Protein AF-A0A0Q6BNC5-F1 (afdb_monomer_lite)

Secondary structure (DSSP, 8-state):
--HHHHHHHHHHHHHHHHHHHHHHHHHHHT----HHHHHHHHHHHHHHHHHHHHHHHHHHHHTT----SHHHHHHHHHHHHHHHHHHHHHHHHHHSTTSS-HHHHHHHHHHHHHHHHHHHHHHHHHHHHHS-GGG-

Radius of gyration: 16.28 Å; chains: 1; bounding box: 39×22×45 Å

pLDDT: mean 82.63, std 14.56, range [34.12, 96.62]

Sequence (136 aa):
MDITYSVLVFTFIKLVGYVIAASFINKRLNSSQSVIKVGFAKLLLGFIFGLFFSLVVMGLEFLNVSLKDEYFVFSYFLILLPIRAVEWSMLFHIFYSGQLDTSQKFKWILAGVLWSSVLDLPAGMGLIYSGDFIKC

Structure (mmCIF, N/CA/C/O backbone):
data_AF-A0A0Q6BNC5-F1
#
_entry.id   AF-A0A0Q6BNC5-F1
#
loop_
_atom_site.group_PDB
_atom_site.id
_atom_site.type_symbol
_atom_site.label_atom_id
_atom_site.label_alt_id
_atom_site.label_comp_id
_atom_site.label_asym_id
_atom_site.label_entity_id
_atom_site.label_seq_id
_atom_site.pdbx_PDB_ins_code
_atom_site.Cartn_x
_atom_site.Cartn_y
_atom_site.Cartn_z
_atom_site.occupancy
_atom_site.B_iso_or_equiv
_atom_site.auth_seq_id
_atom_site.auth_comp_id
_atom_site.auth_asym_id
_atom_site.auth_atom_id
_atom_site.pdbx_PDB_model_num
ATOM 1 N N . MET A 1 1 ? -6.831 -1.077 -27.228 1.00 52.59 1 MET A N 1
ATOM 2 C CA . MET A 1 1 ? -7.416 -0.502 -26.001 1.00 52.59 1 MET A CA 1
ATOM 3 C C . MET A 1 1 ? -6.694 0.795 -25.737 1.00 52.59 1 MET A C 1
ATOM 5 O O . MET A 1 1 ? -5.468 0.783 -25.753 1.00 52.59 1 MET A O 1
ATOM 9 N N . ASP A 1 2 ? -7.434 1.888 -25.581 1.00 67.81 2 ASP A N 1
ATOM 10 C CA . ASP A 1 2 ? -6.853 3.174 -25.204 1.00 67.81 2 ASP A CA 1
ATOM 11 C C . ASP A 1 2 ? -6.249 3.079 -23.803 1.00 67.81 2 ASP A C 1
ATOM 13 O O . ASP A 1 2 ? -6.871 2.538 -22.890 1.00 67.81 2 ASP A O 1
ATOM 17 N N . ILE A 1 3 ? -5.049 3.634 -23.643 1.00 66.25 3 ILE A N 1
ATOM 18 C CA . ILE A 1 3 ? -4.270 3.677 -22.394 1.00 66.25 3 ILE A CA 1
ATOM 19 C C . ILE A 1 3 ? -5.132 4.156 -21.216 1.00 66.25 3 ILE A C 1
ATOM 21 O O . ILE A 1 3 ? -5.089 3.605 -20.121 1.00 66.25 3 ILE A O 1
ATOM 25 N N . THR A 1 4 ? -5.994 5.144 -21.460 1.00 71.88 4 THR A N 1
ATOM 26 C CA . THR A 1 4 ? -6.910 5.695 -20.459 1.00 71.88 4 THR A CA 1
ATOM 27 C C . THR A 1 4 ? -7.889 4.658 -19.913 1.00 71.88 4 THR A C 1
ATOM 29 O O . THR A 1 4 ? -8.180 4.665 -18.720 1.00 71.88 4 THR A O 1
ATOM 32 N N . TYR A 1 5 ? -8.399 3.759 -20.757 1.00 76.19 5 TYR A N 1
ATOM 33 C CA . TYR A 1 5 ? -9.367 2.751 -20.331 1.00 76.19 5 TYR A CA 1
ATOM 34 C C . TYR A 1 5 ? -8.722 1.738 -19.386 1.00 76.19 5 TYR A C 1
ATOM 36 O O . TYR A 1 5 ? -9.287 1.425 -18.339 1.00 76.19 5 TYR A O 1
ATOM 44 N N . SER A 1 6 ? -7.523 1.271 -19.724 1.00 72.75 6 SER A N 1
ATOM 45 C CA . SER A 1 6 ? -6.807 0.301 -18.907 1.00 72.75 6 SER A CA 1
ATOM 46 C C . SER A 1 6 ? -6.461 0.886 -17.529 1.00 72.75 6 SER A C 1
ATOM 48 O O . SER A 1 6 ? -6.862 0.313 -16.512 1.00 72.75 6 SER A O 1
ATOM 50 N N . VAL A 1 7 ? -5.895 2.103 -17.482 1.00 77.31 7 VAL A N 1
ATOM 51 C CA . VAL A 1 7 ? -5.561 2.793 -16.221 1.00 77.31 7 VAL A CA 1
ATOM 52 C C . VAL A 1 7 ? -6.792 2.954 -15.325 1.00 77.31 7 VAL A C 1
ATOM 54 O O . VAL A 1 7 ? -6.714 2.760 -14.107 1.00 77.31 7 VAL A O 1
ATOM 57 N N . LEU A 1 8 ? -7.947 3.294 -15.905 1.00 83.00 8 LEU A N 1
ATOM 58 C CA . LEU A 1 8 ? -9.202 3.429 -15.163 1.00 83.00 8 LEU A CA 1
ATOM 59 C C . LEU A 1 8 ? -9.676 2.089 -14.595 1.00 83.00 8 LEU A C 1
ATOM 61 O O . LEU A 1 8 ? -10.044 2.022 -13.421 1.00 83.00 8 LEU A O 1
ATOM 65 N N . VAL A 1 9 ? -9.629 1.020 -15.393 1.00 85.50 9 VAL A N 1
ATOM 66 C CA . VAL A 1 9 ? -9.988 -0.334 -14.949 1.00 85.50 9 VAL A CA 1
ATOM 67 C C . VAL A 1 9 ? -9.056 -0.798 -13.831 1.00 85.50 9 VAL A C 1
ATOM 69 O O . VAL A 1 9 ? -9.529 -1.269 -12.797 1.00 85.50 9 VAL A O 1
ATOM 72 N N . PHE A 1 10 ? -7.746 -0.606 -13.976 1.00 83.88 10 PHE A N 1
ATOM 73 C CA . PHE A 1 10 ? -6.769 -0.973 -12.954 1.00 83.88 10 PHE A CA 1
ATOM 74 C C . PHE A 1 10 ? -6.967 -0.188 -11.653 1.00 83.88 10 PHE A C 1
ATOM 76 O O . PHE A 1 10 ? -6.969 -0.760 -10.558 1.00 83.88 10 PHE A O 1
ATOM 83 N N . THR A 1 11 ? -7.205 1.119 -11.763 1.00 87.69 11 THR A N 1
ATOM 84 C CA . THR A 1 11 ? -7.498 1.986 -10.615 1.00 87.69 11 THR A CA 1
ATOM 85 C C . THR A 1 11 ? -8.766 1.536 -9.897 1.00 87.69 11 THR A C 1
ATOM 87 O O . THR A 1 11 ? -8.790 1.463 -8.666 1.00 87.69 11 THR A O 1
ATOM 90 N N . PHE A 1 12 ? -9.804 1.176 -10.653 1.00 89.69 12 PHE A N 1
ATOM 91 C CA . PHE A 1 12 ? -11.055 0.677 -10.100 1.00 89.69 12 PHE A CA 1
ATOM 92 C C . PHE A 1 12 ? -10.875 -0.667 -9.381 1.00 89.69 12 PHE A C 1
ATOM 94 O O . PHE A 1 12 ? -11.315 -0.808 -8.239 1.00 89.69 12 PHE A O 1
ATOM 101 N N . ILE A 1 13 ? -10.162 -1.624 -9.990 1.00 90.19 13 ILE A N 1
ATOM 102 C CA . ILE A 1 13 ? -9.829 -2.919 -9.371 1.00 90.19 13 ILE A CA 1
ATOM 103 C C . ILE A 1 13 ? -9.094 -2.705 -8.045 1.00 90.19 13 ILE A C 1
ATOM 105 O O . ILE A 1 13 ? -9.463 -3.298 -7.028 1.00 90.19 13 ILE A O 1
ATOM 109 N N . LYS A 1 14 ? -8.090 -1.819 -8.025 1.00 91.88 14 LYS A N 1
ATOM 110 C CA . LYS A 1 14 ? -7.352 -1.483 -6.802 1.00 91.88 14 LYS A CA 1
ATOM 111 C C . LYS A 1 14 ? -8.246 -0.878 -5.736 1.00 91.88 14 LYS A C 1
ATOM 113 O O . LYS A 1 14 ? -8.179 -1.299 -4.584 1.00 91.88 14 LYS A O 1
ATOM 118 N N . LEU A 1 15 ? -9.086 0.086 -6.105 1.00 93.31 15 LEU A N 1
ATOM 119 C CA . LEU A 1 15 ? -9.987 0.735 -5.162 1.00 93.31 15 LEU A CA 1
ATOM 120 C C . LEU A 1 15 ? -10.934 -0.283 -4.517 1.00 93.31 15 LEU A C 1
ATOM 122 O O . LEU A 1 15 ? -11.014 -0.345 -3.291 1.00 93.31 15 LEU A O 1
ATOM 126 N N . VAL A 1 16 ? -11.591 -1.120 -5.323 1.00 95.06 16 VAL A N 1
ATOM 127 C CA . VAL A 1 16 ? -12.480 -2.181 -4.828 1.00 95.06 16 VAL A CA 1
ATOM 128 C C . VAL A 1 16 ? -11.711 -3.152 -3.930 1.00 95.06 16 VAL A C 1
ATOM 130 O O . VAL A 1 16 ? -12.152 -3.444 -2.818 1.00 95.06 16 VAL A O 1
ATOM 133 N N . GLY A 1 17 ? -10.524 -3.591 -4.354 1.00 94.44 17 GLY A N 1
ATOM 134 C CA . GLY A 1 17 ? -9.664 -4.473 -3.569 1.00 94.44 17 GLY A CA 1
ATOM 135 C C . GLY A 1 17 ? -9.261 -3.880 -2.214 1.00 94.44 17 GLY A C 1
ATOM 136 O O . GLY A 1 17 ? -9.254 -4.590 -1.206 1.00 94.44 17 GLY A O 1
ATOM 137 N N . TYR A 1 18 ? -8.966 -2.581 -2.147 1.00 95.62 18 TYR A N 1
ATOM 138 C CA . TYR A 1 18 ? -8.635 -1.907 -0.889 1.00 95.62 18 TYR A CA 1
ATOM 139 C C . TYR A 1 18 ? -9.856 -1.684 0.006 1.00 95.62 18 TYR A C 1
ATOM 141 O O . TYR A 1 18 ? -9.733 -1.804 1.224 1.00 95.62 18 TYR A O 1
ATOM 149 N N . VAL A 1 19 ? -11.038 -1.428 -0.563 1.00 96.62 19 VAL A N 1
ATOM 150 C CA . VAL A 1 19 ? -12.295 -1.363 0.203 1.00 96.62 19 VAL A CA 1
ATOM 151 C C . VAL A 1 19 ? -12.622 -2.723 0.827 1.00 96.62 19 VAL A C 1
ATOM 153 O O . VAL A 1 19 ? -12.987 -2.785 2.002 1.00 96.62 19 VAL A O 1
ATOM 156 N N . ILE A 1 20 ? -12.425 -3.820 0.088 1.00 96.38 20 ILE A N 1
ATOM 157 C CA . ILE A 1 20 ? -12.593 -5.185 0.611 1.00 96.38 20 ILE A CA 1
ATOM 158 C C . ILE A 1 20 ? -11.613 -5.445 1.761 1.00 96.38 20 ILE A C 1
ATOM 160 O O . ILE A 1 20 ? -12.025 -5.912 2.826 1.00 96.38 20 ILE A O 1
ATOM 164 N N . ALA A 1 21 ? -10.336 -5.092 1.588 1.00 95.12 21 ALA A N 1
ATOM 165 C CA . ALA A 1 21 ? -9.335 -5.239 2.643 1.00 95.12 21 ALA A CA 1
ATOM 166 C C . ALA A 1 21 ? -9.709 -4.435 3.899 1.00 95.12 21 ALA A C 1
ATOM 168 O O . ALA A 1 21 ? -9.683 -4.975 5.004 1.00 95.12 21 ALA A O 1
ATOM 169 N N . ALA A 1 22 ? -10.137 -3.180 3.736 1.00 95.38 22 ALA A N 1
ATOM 170 C CA . ALA A 1 22 ? -10.600 -2.341 4.838 1.00 95.38 22 ALA A CA 1
ATOM 171 C C . ALA A 1 22 ? -11.816 -2.947 5.554 1.00 95.38 22 ALA A C 1
ATOM 173 O O . ALA A 1 22 ? -11.872 -2.953 6.782 1.00 95.38 22 ALA A O 1
ATOM 174 N N . SER A 1 23 ? -12.766 -3.519 4.808 1.00 96.19 23 SER A N 1
ATOM 175 C CA . SER A 1 23 ? -13.918 -4.216 5.387 1.00 96.19 23 SER A CA 1
ATOM 176 C C . SER A 1 23 ? -13.501 -5.431 6.213 1.00 96.19 23 SER A C 1
ATOM 178 O O . SER A 1 23 ? -14.064 -5.669 7.284 1.00 96.19 23 SER A O 1
ATOM 180 N N . PHE A 1 24 ? -12.522 -6.202 5.741 1.00 95.50 24 PHE A N 1
ATOM 181 C CA . PHE A 1 24 ? -12.015 -7.361 6.470 1.00 95.50 24 PHE A CA 1
ATOM 182 C C . PHE A 1 24 ? -11.268 -6.950 7.746 1.00 95.50 24 PHE A C 1
ATOM 184 O O . PHE A 1 24 ? -11.501 -7.532 8.808 1.00 95.50 24 PHE A O 1
ATOM 191 N N . ILE A 1 25 ? -10.431 -5.912 7.664 1.00 94.00 25 ILE A N 1
ATOM 192 C CA . ILE A 1 25 ? -9.703 -5.351 8.809 1.00 94.00 25 ILE A CA 1
ATOM 193 C C . ILE A 1 25 ? -10.689 -4.815 9.849 1.00 94.00 25 ILE A C 1
ATOM 195 O O . ILE A 1 25 ? -10.608 -5.197 11.013 1.00 94.00 25 ILE A O 1
ATOM 199 N N . ASN A 1 26 ? -11.676 -4.012 9.442 1.00 95.00 26 ASN A N 1
ATOM 200 C CA . ASN A 1 26 ? -12.695 -3.483 10.350 1.00 95.00 26 ASN A CA 1
ATOM 201 C C . ASN A 1 26 ? -13.434 -4.586 11.103 1.00 95.00 26 ASN A C 1
ATOM 203 O O . ASN A 1 26 ? -13.599 -4.492 12.316 1.00 95.00 26 ASN A O 1
ATOM 207 N N . LYS A 1 27 ? -13.837 -5.649 10.396 1.00 94.50 27 LYS A N 1
ATOM 208 C CA . LYS A 1 27 ? -14.528 -6.790 11.004 1.00 94.50 27 LYS A CA 1
ATOM 209 C C . LYS A 1 27 ? -13.649 -7.522 12.020 1.00 94.50 27 LYS A C 1
ATOM 211 O O . LYS A 1 27 ? -14.159 -8.025 13.012 1.00 94.50 27 LYS A O 1
ATOM 216 N N . ARG A 1 28 ? -12.337 -7.606 11.781 1.00 93.81 28 ARG A N 1
ATOM 217 C CA . ARG A 1 28 ? -11.395 -8.266 12.696 1.00 93.81 28 ARG A CA 1
ATOM 218 C C . ARG A 1 28 ? -11.019 -7.407 13.896 1.00 93.81 28 ARG A C 1
ATOM 220 O O . ARG A 1 28 ? -10.827 -7.959 14.972 1.00 93.81 28 ARG A O 1
ATOM 227 N N . LEU A 1 29 ? -10.928 -6.093 13.714 1.00 91.50 29 LEU A N 1
ATOM 228 C CA . LEU A 1 29 ? -10.555 -5.144 14.765 1.00 91.50 29 LEU A CA 1
ATOM 229 C C . LEU A 1 29 ? -11.763 -4.523 15.478 1.00 91.50 29 LEU A C 1
ATOM 231 O O . LEU A 1 29 ? -11.579 -3.655 16.322 1.00 91.50 29 LEU A O 1
ATOM 235 N N . ASN A 1 30 ? -12.989 -4.944 15.139 1.00 90.94 30 ASN A N 1
ATOM 236 C CA . ASN A 1 30 ? -14.244 -4.328 15.595 1.00 90.94 30 ASN A CA 1
ATOM 237 C C . ASN A 1 30 ? -14.239 -2.795 15.440 1.00 90.94 30 ASN A C 1
ATOM 239 O O . ASN A 1 30 ? -14.727 -2.055 16.292 1.00 90.94 30 ASN A O 1
ATOM 243 N N . SER A 1 31 ? -13.653 -2.319 14.342 1.00 91.75 31 SER A N 1
ATOM 244 C CA . SER A 1 31 ? -13.453 -0.899 14.076 1.00 91.75 31 SER A CA 1
ATOM 245 C C . SER A 1 31 ? -14.609 -0.329 13.256 1.00 91.75 31 SER A C 1
ATOM 247 O O . SER A 1 31 ? -15.084 -0.960 12.311 1.00 91.75 31 SER A O 1
ATOM 249 N N . SER A 1 32 ? -15.038 0.890 13.584 1.00 92.56 32 SER A N 1
ATOM 250 C CA . SER A 1 32 ? -16.135 1.607 12.917 1.00 92.56 32 SER A CA 1
ATOM 251 C C . SER A 1 32 ? -15.671 2.537 11.787 1.00 92.56 32 SER A C 1
ATOM 253 O O . SER A 1 32 ? -16.445 3.361 11.297 1.00 92.56 32 SER A O 1
ATOM 255 N N . GLN A 1 33 ? -14.410 2.424 11.355 1.00 93.69 33 GLN A N 1
ATOM 256 C CA . GLN A 1 33 ? -13.858 3.270 10.295 1.00 93.69 33 GLN A CA 1
ATOM 257 C C . GLN A 1 33 ? -14.627 3.107 8.978 1.00 93.69 33 GLN A C 1
ATOM 259 O O . GLN A 1 33 ? -15.071 2.019 8.620 1.00 93.69 33 GLN A O 1
ATOM 264 N N . SER A 1 34 ? -14.748 4.175 8.194 1.00 95.56 34 SER A N 1
ATOM 265 C CA . SER A 1 34 ? -15.374 4.071 6.872 1.00 95.56 34 SER A CA 1
ATOM 266 C C . SER A 1 34 ? -14.461 3.314 5.904 1.00 95.56 34 SER A C 1
ATOM 268 O O . SER A 1 34 ? -13.398 3.811 5.533 1.00 95.56 34 SER A O 1
ATOM 270 N N . VAL A 1 35 ? -14.899 2.138 5.444 1.00 96.00 35 VAL A N 1
ATOM 271 C CA . VAL A 1 35 ? -14.143 1.286 4.501 1.00 96.00 35 VAL A CA 1
ATOM 272 C C . VAL A 1 35 ? -13.817 2.001 3.191 1.00 96.00 35 VAL A C 1
ATOM 274 O O . VAL A 1 35 ? -12.741 1.811 2.631 1.00 96.00 35 VAL A O 1
ATOM 277 N N . ILE A 1 36 ? -14.716 2.882 2.741 1.00 95.44 36 ILE A N 1
ATOM 278 C CA . ILE A 1 36 ? -14.528 3.698 1.539 1.00 95.44 36 ILE A CA 1
ATOM 279 C C . ILE A 1 36 ? -13.388 4.693 1.765 1.00 95.44 36 ILE A C 1
ATOM 281 O O . ILE A 1 36 ? -12.477 4.767 0.946 1.00 95.44 36 ILE A O 1
ATOM 285 N N . LYS A 1 37 ? -13.388 5.410 2.900 1.00 95.69 37 LYS A N 1
ATOM 286 C CA . LYS A 1 37 ? -12.315 6.363 3.234 1.00 95.69 37 LYS A CA 1
ATOM 287 C C . LYS A 1 37 ? -10.956 5.671 3.336 1.00 95.69 37 LYS A C 1
ATOM 289 O O . LYS A 1 37 ? -9.985 6.179 2.788 1.00 95.69 37 LYS A O 1
ATOM 294 N N . VAL A 1 38 ? -10.897 4.508 3.988 1.00 95.25 38 VAL A N 1
ATOM 295 C CA . VAL A 1 38 ? -9.659 3.721 4.119 1.00 95.25 38 VAL A CA 1
ATOM 296 C C . VAL A 1 38 ? -9.166 3.247 2.747 1.00 95.25 38 VAL A C 1
ATOM 298 O O . VAL A 1 38 ? -7.988 3.407 2.430 1.00 95.25 38 VAL A O 1
ATOM 301 N N . GLY A 1 39 ? -10.062 2.722 1.903 1.00 94.19 39 GLY A N 1
ATOM 302 C CA . GLY A 1 39 ? -9.725 2.276 0.550 1.00 94.19 39 GLY A CA 1
ATOM 303 C C . GLY A 1 39 ? -9.192 3.406 -0.335 1.00 94.19 39 GLY A C 1
ATOM 304 O O . GLY A 1 39 ? -8.141 3.258 -0.960 1.00 94.19 39 GLY A O 1
ATOM 305 N N . PHE A 1 40 ? -9.859 4.564 -0.326 1.00 95.56 40 PHE A N 1
ATOM 306 C CA . PHE A 1 40 ? -9.398 5.757 -1.041 1.00 95.56 40 PHE A CA 1
ATOM 307 C C . PHE A 1 40 ? -8.063 6.275 -0.512 1.00 95.56 40 PHE A C 1
ATOM 309 O O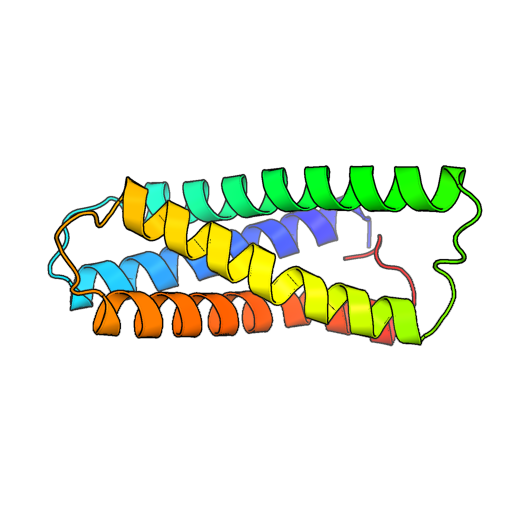 . PHE A 1 40 ? -7.181 6.579 -1.310 1.00 95.56 40 PHE A O 1
ATOM 316 N N . ALA A 1 41 ? -7.877 6.337 0.809 1.00 96.06 41 ALA A N 1
ATOM 317 C CA . ALA A 1 41 ? -6.608 6.754 1.396 1.00 96.06 41 ALA A CA 1
ATOM 318 C C . ALA A 1 41 ? -5.463 5.825 0.971 1.00 96.06 41 ALA A C 1
ATOM 320 O O . ALA A 1 41 ? -4.385 6.297 0.617 1.00 96.06 41 ALA A O 1
ATOM 321 N N . LYS A 1 42 ? -5.701 4.507 0.928 1.00 95.44 42 LYS A N 1
ATOM 322 C CA . LYS A 1 42 ? -4.701 3.537 0.465 1.00 95.44 42 LYS A CA 1
ATOM 323 C C . LYS A 1 42 ? -4.366 3.703 -1.018 1.00 95.44 42 LYS A C 1
ATOM 325 O O . LYS A 1 42 ? -3.196 3.561 -1.386 1.00 95.44 42 LYS A O 1
ATOM 330 N N . LEU A 1 43 ? -5.366 3.995 -1.851 1.00 93.50 43 LEU A N 1
ATOM 331 C CA . LEU A 1 43 ? -5.176 4.2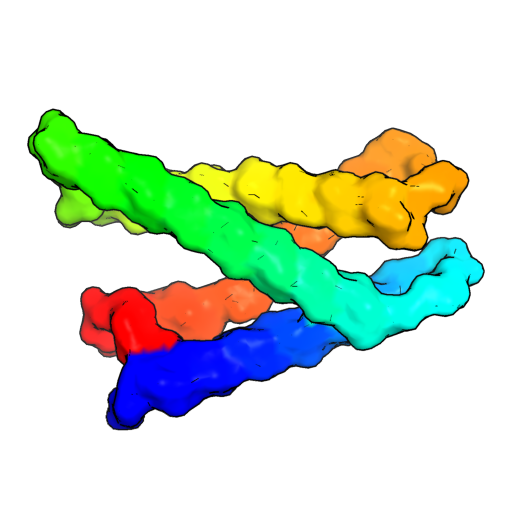96 -3.270 1.00 93.50 43 LEU A CA 1
ATOM 332 C C . LEU A 1 43 ? -4.340 5.573 -3.453 1.00 93.50 43 LEU A C 1
ATOM 334 O O . LEU A 1 43 ? -3.364 5.554 -4.196 1.00 93.50 43 LEU A O 1
ATOM 338 N N . LEU A 1 44 ? -4.680 6.643 -2.727 1.00 94.44 44 LEU A N 1
ATOM 339 C CA . LEU A 1 44 ? -3.966 7.924 -2.737 1.00 94.44 44 LEU A CA 1
ATOM 340 C C . LEU A 1 44 ? -2.512 7.780 -2.292 1.00 94.44 44 LEU A C 1
ATOM 342 O O . LEU A 1 44 ? -1.623 8.280 -2.971 1.00 94.44 44 LEU A O 1
ATOM 346 N N . LEU A 1 45 ? -2.260 7.055 -1.198 1.00 93.88 45 LEU A N 1
ATOM 347 C CA . LEU A 1 45 ? -0.900 6.737 -0.762 1.00 93.88 45 LEU A CA 1
ATOM 348 C C . LEU A 1 45 ? -0.136 6.019 -1.877 1.00 93.88 45 LEU A C 1
ATOM 350 O O . LEU A 1 45 ? 0.951 6.453 -2.238 1.00 93.88 45 LEU A O 1
ATOM 354 N N . GLY A 1 46 ? -0.737 4.992 -2.486 1.00 89.56 46 GLY A N 1
ATOM 355 C CA . GLY A 1 46 ? -0.122 4.277 -3.607 1.00 89.56 46 GLY A CA 1
ATOM 356 C C . GLY A 1 46 ? 0.214 5.180 -4.796 1.00 89.56 46 GLY A C 1
ATOM 357 O O . GLY A 1 46 ? 1.266 5.025 -5.407 1.00 89.56 46 GLY A O 1
ATOM 358 N N . PHE A 1 47 ? -0.647 6.151 -5.108 1.00 89.62 47 PHE A N 1
ATOM 359 C CA . PHE A 1 47 ? -0.394 7.124 -6.169 1.00 89.62 47 PHE A CA 1
ATOM 360 C C . PHE A 1 47 ? 0.754 8.080 -5.817 1.00 89.62 47 PHE A C 1
ATOM 362 O O . PHE A 1 47 ? 1.646 8.285 -6.634 1.00 89.62 47 PHE A O 1
ATOM 369 N N . ILE A 1 48 ? 0.775 8.620 -4.595 1.00 91.19 48 ILE A N 1
ATOM 370 C CA . ILE A 1 48 ? 1.828 9.535 -4.124 1.00 91.19 48 ILE A CA 1
ATOM 371 C C . ILE A 1 48 ? 3.193 8.839 -4.124 1.00 91.19 48 ILE A C 1
ATOM 373 O O . ILE A 1 48 ? 4.155 9.368 -4.680 1.00 91.19 48 ILE A O 1
ATOM 377 N N . PHE A 1 49 ? 3.281 7.644 -3.536 1.00 89.12 49 PHE A N 1
ATOM 378 C CA . PHE A 1 49 ? 4.526 6.877 -3.502 1.00 89.12 49 PHE A CA 1
ATOM 379 C C . PHE A 1 49 ? 4.944 6.404 -4.896 1.00 89.12 49 PHE A C 1
ATOM 381 O O . PHE A 1 49 ? 6.130 6.445 -5.214 1.00 89.12 49 PHE A O 1
ATOM 388 N N . GLY A 1 50 ? 3.985 6.021 -5.743 1.00 84.88 50 GLY A N 1
ATOM 389 C CA . GLY A 1 50 ? 4.237 5.686 -7.143 1.00 84.88 50 GLY A CA 1
ATOM 390 C C . GLY A 1 50 ? 4.839 6.855 -7.920 1.00 84.88 50 GLY A C 1
ATOM 391 O O . GLY A 1 50 ? 5.872 6.685 -8.558 1.00 84.88 50 GLY A O 1
ATOM 392 N N . LEU A 1 51 ? 4.257 8.055 -7.807 1.00 85.69 51 LEU A N 1
ATOM 393 C CA . LEU A 1 51 ? 4.795 9.268 -8.430 1.00 85.69 51 LEU A CA 1
ATOM 394 C C . LEU A 1 51 ? 6.196 9.603 -7.918 1.00 85.69 51 LEU A C 1
ATOM 396 O O . LEU A 1 51 ? 7.087 9.880 -8.718 1.00 85.69 51 LEU A O 1
ATOM 400 N N . PHE A 1 52 ? 6.404 9.561 -6.600 1.00 86.06 52 PHE A N 1
ATOM 401 C CA . PHE A 1 52 ? 7.716 9.821 -6.013 1.00 86.06 52 PHE A CA 1
ATOM 402 C C . PHE A 1 52 ? 8.761 8.832 -6.536 1.00 86.06 52 PHE A C 1
ATOM 404 O O . PHE A 1 52 ? 9.849 9.231 -6.941 1.00 86.06 52 PHE A O 1
ATOM 411 N N . PHE A 1 53 ? 8.409 7.548 -6.595 1.00 82.44 53 PHE A N 1
ATOM 412 C CA . PHE A 1 53 ? 9.283 6.520 -7.137 1.00 82.44 53 PHE A CA 1
ATOM 413 C C . PHE A 1 53 ? 9.586 6.750 -8.625 1.00 82.44 53 PHE A C 1
ATOM 415 O O . PHE A 1 53 ? 10.749 6.721 -9.014 1.00 82.44 53 PHE A O 1
ATOM 422 N N . SER A 1 54 ? 8.582 7.061 -9.449 1.00 79.56 54 SER A N 1
ATOM 423 C CA . SER A 1 54 ? 8.785 7.400 -10.864 1.00 79.56 54 SER A CA 1
ATOM 424 C C . SER A 1 54 ? 9.714 8.602 -11.056 1.00 79.56 54 SER A C 1
ATOM 426 O O . SER A 1 54 ? 10.561 8.570 -11.943 1.00 79.56 54 SER A O 1
ATOM 428 N N . LEU A 1 55 ? 9.610 9.634 -10.212 1.00 83.25 55 LEU A N 1
ATOM 429 C CA . LEU A 1 55 ? 10.515 10.787 -10.250 1.00 83.25 55 LEU A CA 1
ATOM 430 C C . LEU A 1 55 ? 11.956 10.404 -9.892 1.00 83.25 55 LEU A C 1
ATOM 432 O O . LEU A 1 55 ? 12.888 10.860 -10.551 1.00 83.25 55 LEU A O 1
ATOM 436 N N . VAL A 1 56 ? 12.148 9.549 -8.882 1.00 82.31 56 VAL A N 1
ATOM 437 C CA . VAL A 1 56 ? 13.477 9.024 -8.522 1.00 82.31 56 VAL A CA 1
ATOM 438 C C . VAL A 1 56 ? 14.074 8.238 -9.688 1.00 82.31 56 VAL A C 1
ATOM 440 O O . VAL A 1 56 ? 15.234 8.444 -10.033 1.00 82.31 56 VAL A O 1
ATOM 443 N N . VAL A 1 57 ? 13.274 7.385 -10.329 1.00 77.56 57 VAL A N 1
ATOM 444 C CA . VAL A 1 57 ? 13.689 6.596 -11.494 1.00 77.56 57 VAL A CA 1
ATOM 445 C C . VAL A 1 57 ? 14.098 7.498 -12.664 1.00 77.56 57 VAL A C 1
ATOM 447 O O . VAL A 1 57 ? 15.194 7.327 -13.191 1.00 77.56 57 VAL A O 1
ATOM 450 N N . MET A 1 58 ? 13.297 8.512 -13.012 1.00 78.25 58 MET A N 1
ATOM 451 C CA . MET A 1 58 ? 13.661 9.494 -14.048 1.00 78.25 58 MET A CA 1
ATOM 452 C C . MET A 1 58 ? 14.949 10.259 -13.701 1.00 78.25 58 MET A C 1
ATOM 454 O O . MET A 1 58 ? 15.772 10.529 -14.573 1.00 78.25 58 MET A O 1
ATOM 458 N N . GLY A 1 59 ? 15.155 10.589 -12.423 1.00 80.38 59 GLY A N 1
ATOM 459 C CA . GLY A 1 59 ? 16.392 11.218 -11.956 1.00 80.38 59 GLY A CA 1
ATOM 460 C C . GLY A 1 59 ? 17.624 10.325 -12.137 1.00 80.38 59 GLY A C 1
ATOM 461 O O . GLY A 1 59 ? 18.693 10.823 -12.476 1.00 80.38 59 GLY A O 1
ATOM 462 N N . LEU A 1 60 ? 17.480 9.009 -11.962 1.00 78.06 60 LEU A N 1
ATOM 463 C CA . LEU A 1 60 ? 18.556 8.041 -12.201 1.00 78.06 60 LEU A CA 1
ATOM 464 C C . LEU A 1 60 ? 18.867 7.872 -13.695 1.00 78.06 60 LEU A C 1
ATOM 466 O O . LEU A 1 60 ? 20.042 7.783 -14.053 1.00 78.06 60 LEU A O 1
ATOM 470 N N . GLU A 1 61 ? 17.854 7.901 -14.571 1.00 74.25 61 GLU A N 1
ATOM 471 C CA . GLU A 1 61 ? 18.072 7.926 -16.029 1.00 74.25 61 GLU A CA 1
ATOM 472 C C . GLU A 1 61 ? 18.866 9.160 -16.453 1.00 74.25 61 GLU A C 1
ATOM 474 O O . GLU A 1 61 ? 19.797 9.056 -17.251 1.00 74.25 61 GLU A O 1
ATOM 479 N N . PHE A 1 62 ? 18.552 10.322 -15.873 1.00 74.12 62 PHE A N 1
ATOM 480 C CA . PHE A 1 62 ? 19.281 11.564 -16.133 1.00 74.12 62 PHE A CA 1
ATOM 481 C C . PHE A 1 62 ? 20.765 11.477 -15.731 1.00 74.12 62 PHE A C 1
ATOM 483 O O . PHE A 1 62 ? 21.611 12.162 -16.304 1.00 74.12 62 PHE A O 1
ATOM 490 N N . LEU A 1 63 ? 21.102 10.599 -14.782 1.00 78.00 63 LEU A N 1
ATOM 491 C CA . LEU A 1 63 ? 22.470 10.312 -14.344 1.00 78.00 63 LEU A CA 1
ATOM 492 C C . LEU A 1 63 ? 23.140 9.168 -15.138 1.00 78.00 63 LEU A C 1
ATOM 494 O O . LEU A 1 63 ? 24.178 8.665 -14.712 1.00 78.00 63 LEU A O 1
ATOM 498 N N . ASN A 1 64 ? 22.583 8.770 -16.291 1.00 72.19 64 ASN A N 1
ATOM 499 C CA . ASN A 1 64 ? 23.062 7.679 -17.156 1.00 72.19 64 ASN A CA 1
ATOM 500 C C . ASN A 1 64 ? 23.129 6.296 -16.475 1.00 72.19 64 ASN A C 1
ATOM 502 O O . ASN A 1 64 ? 23.901 5.428 -16.889 1.00 72.19 64 ASN A O 1
ATOM 506 N N . VAL A 1 65 ? 22.305 6.051 -15.453 1.00 68.44 65 VAL A N 1
ATOM 507 C CA . VAL A 1 65 ? 22.133 4.702 -14.899 1.00 68.44 65 VAL A CA 1
ATOM 508 C C . VAL A 1 65 ? 21.207 3.916 -15.832 1.00 68.44 65 VAL A C 1
ATOM 510 O O . VAL A 1 65 ? 20.050 4.283 -16.017 1.0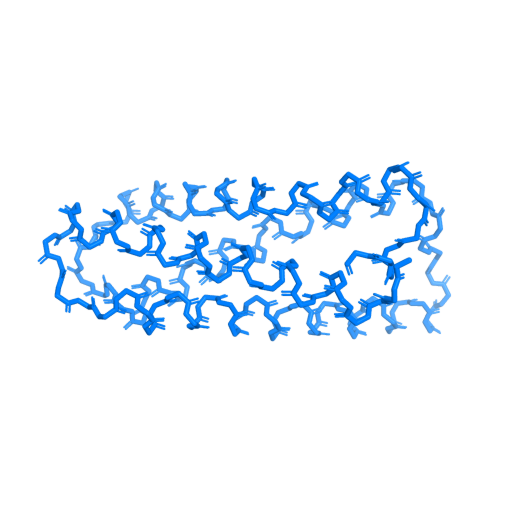0 68.44 65 VAL A O 1
ATOM 513 N N . SER A 1 66 ? 21.713 2.847 -16.456 1.00 61.66 66 SER A N 1
ATOM 514 C CA . SER A 1 66 ? 20.929 2.030 -17.395 1.00 61.66 66 SER A CA 1
ATOM 515 C C . SER A 1 66 ? 19.790 1.299 -16.677 1.00 61.66 66 SER A C 1
ATOM 517 O O . SER A 1 66 ? 20.035 0.426 -15.848 1.00 61.66 66 SER A O 1
ATOM 519 N N . LEU A 1 67 ? 18.542 1.622 -17.029 1.00 62.50 67 LEU A N 1
ATOM 520 C CA . LEU A 1 67 ? 17.336 0.964 -16.502 1.00 62.50 67 LEU A CA 1
ATOM 521 C C . LEU A 1 67 ? 16.800 -0.158 -17.405 1.00 62.50 67 LEU A C 1
ATOM 523 O O . LEU A 1 67 ? 15.738 -0.717 -17.146 1.00 62.50 67 LEU A O 1
ATOM 527 N N . LYS A 1 68 ? 17.509 -0.472 -18.495 1.00 59.00 68 LYS A N 1
ATOM 528 C CA . LYS A 1 68 ? 17.084 -1.460 -19.503 1.00 59.00 68 LYS A CA 1
ATOM 529 C C . LYS A 1 68 ? 17.500 -2.898 -19.184 1.00 59.00 68 LYS A C 1
ATOM 531 O O . LYS A 1 68 ? 17.221 -3.788 -19.979 1.00 59.00 68 LYS A O 1
ATOM 536 N N . ASP A 1 69 ? 18.169 -3.124 -18.058 1.00 61.06 69 ASP A N 1
ATOM 537 C CA . ASP A 1 69 ? 18.559 -4.466 -17.633 1.00 61.06 69 ASP A CA 1
ATOM 538 C C . ASP A 1 69 ? 17.352 -5.247 -17.101 1.00 61.06 69 ASP A C 1
ATOM 540 O O . ASP A 1 69 ? 16.524 -4.711 -16.369 1.00 61.06 69 ASP A O 1
ATOM 544 N N . GLU A 1 70 ? 17.265 -6.543 -17.387 1.00 60.66 70 GLU A N 1
ATOM 545 C CA . GLU A 1 70 ? 16.224 -7.424 -16.825 1.00 60.66 70 GLU A CA 1
ATOM 546 C C . GLU A 1 70 ? 16.267 -7.447 -15.281 1.00 60.66 70 GLU A C 1
ATOM 548 O O . GLU A 1 70 ? 15.240 -7.563 -14.602 1.00 60.66 70 GLU A O 1
ATOM 553 N N . TYR A 1 71 ? 17.453 -7.210 -14.710 1.00 63.72 71 TYR A N 1
ATOM 554 C CA . TYR A 1 71 ? 17.667 -6.987 -13.280 1.00 63.72 71 TYR A CA 1
ATOM 555 C C . TYR A 1 71 ? 16.955 -5.734 -12.747 1.00 63.72 71 TYR A C 1
ATOM 557 O O . TYR A 1 71 ? 16.629 -5.673 -11.558 1.00 63.72 71 TYR A O 1
ATOM 565 N N . PHE A 1 72 ? 16.662 -4.746 -13.597 1.00 65.81 72 PHE A N 1
ATOM 566 C CA . PHE A 1 72 ? 15.908 -3.553 -13.222 1.00 65.81 72 PHE A CA 1
ATOM 567 C C . PHE A 1 72 ? 14.436 -3.876 -12.948 1.00 65.81 72 PHE A C 1
ATOM 569 O O . PHE A 1 72 ? 13.887 -3.416 -11.955 1.00 65.81 72 PHE A O 1
ATOM 576 N N . VAL A 1 73 ? 13.805 -4.741 -13.747 1.00 63.06 73 VAL A N 1
ATOM 577 C CA . VAL A 1 73 ? 12.409 -5.157 -13.512 1.00 63.06 73 VAL A CA 1
ATOM 578 C C . VAL A 1 73 ? 12.294 -5.933 -12.199 1.00 63.06 73 VAL A C 1
ATOM 580 O O . VAL A 1 73 ? 11.395 -5.683 -11.397 1.00 63.06 73 VAL A O 1
ATOM 583 N N . PHE A 1 74 ? 13.234 -6.839 -11.925 1.00 66.75 74 PHE A N 1
ATOM 584 C CA . PHE A 1 74 ? 13.225 -7.594 -10.671 1.00 66.75 74 PHE A CA 1
ATOM 585 C C . PHE A 1 74 ? 13.518 -6.699 -9.456 1.00 66.75 74 PHE A C 1
ATOM 587 O O . PHE A 1 74 ? 12.846 -6.794 -8.426 1.00 66.75 74 PHE A O 1
ATOM 594 N N . SER A 1 75 ? 14.478 -5.778 -9.582 1.00 69.31 75 SER A N 1
ATOM 595 C CA . SER A 1 75 ? 14.784 -4.809 -8.523 1.00 69.31 75 SER A CA 1
ATOM 596 C C . SER A 1 75 ? 13.657 -3.790 -8.312 1.00 69.31 75 SER A C 1
ATOM 598 O O . SER A 1 75 ? 13.388 -3.427 -7.170 1.00 69.31 75 SER A O 1
ATOM 600 N N . TYR A 1 76 ? 12.911 -3.423 -9.357 1.00 68.75 76 TYR A N 1
ATOM 601 C CA . TYR A 1 76 ? 11.699 -2.602 -9.282 1.00 68.75 76 TYR A CA 1
ATOM 602 C C . TYR A 1 76 ? 10.647 -3.236 -8.361 1.00 68.75 76 TYR A C 1
ATOM 604 O O . TYR A 1 76 ? 10.173 -2.594 -7.421 1.00 68.75 76 TYR A O 1
ATOM 612 N N . PHE A 1 77 ? 10.327 -4.522 -8.553 1.00 70.81 77 PHE A N 1
ATOM 613 C CA . PHE A 1 77 ? 9.383 -5.224 -7.675 1.00 70.81 77 PHE A CA 1
ATOM 614 C C . PHE A 1 77 ? 9.920 -5.403 -6.249 1.00 70.81 77 PHE A C 1
ATOM 616 O O . PHE A 1 77 ? 9.155 -5.281 -5.290 1.00 70.81 77 PHE A O 1
ATOM 623 N N . LEU A 1 78 ? 11.228 -5.627 -6.086 1.00 78.56 78 LEU A N 1
ATOM 624 C CA . LEU A 1 78 ? 11.855 -5.720 -4.764 1.00 78.56 78 LEU A CA 1
ATOM 625 C C . LEU A 1 78 ? 11.808 -4.394 -3.994 1.00 78.56 78 LEU A C 1
ATOM 627 O O . LEU A 1 78 ? 11.555 -4.418 -2.792 1.00 78.56 78 LEU A O 1
ATOM 631 N N . ILE A 1 79 ? 11.995 -3.249 -4.659 1.00 79.31 79 ILE A N 1
ATOM 632 C CA . ILE A 1 79 ? 11.911 -1.917 -4.034 1.00 79.31 79 ILE A CA 1
ATOM 633 C C . ILE A 1 79 ? 10.457 -1.523 -3.741 1.00 79.31 79 ILE A C 1
ATOM 635 O O . ILE A 1 79 ? 10.182 -0.813 -2.771 1.00 79.31 79 ILE A O 1
ATOM 639 N N . LEU A 1 80 ? 9.492 -2.026 -4.512 1.00 80.50 80 LEU A N 1
ATOM 640 C CA . LEU A 1 80 ? 8.079 -1.789 -4.229 1.00 80.50 80 LEU A CA 1
ATOM 641 C C . LEU A 1 80 ? 7.619 -2.424 -2.911 1.00 80.50 80 LEU A C 1
ATOM 643 O O . LEU A 1 80 ? 6.775 -1.844 -2.232 1.00 80.50 80 LEU A O 1
ATOM 647 N N . LEU A 1 81 ? 8.164 -3.575 -2.506 1.00 87.06 81 LEU A N 1
ATOM 648 C CA . LEU A 1 81 ? 7.779 -4.243 -1.255 1.00 87.06 81 LEU A CA 1
ATOM 649 C C . LEU A 1 81 ? 7.942 -3.361 0.001 1.00 87.06 81 LEU A C 1
ATOM 651 O O . LEU A 1 81 ? 6.959 -3.214 0.737 1.00 87.06 81 LEU A O 1
ATOM 655 N N . PRO A 1 82 ? 9.108 -2.737 0.274 1.00 88.94 82 PRO A N 1
ATOM 656 C CA . PRO A 1 82 ? 9.251 -1.839 1.414 1.00 88.94 82 PRO A CA 1
ATOM 657 C C . PRO A 1 82 ? 8.370 -0.592 1.284 1.00 88.94 82 PRO A C 1
ATOM 659 O O . PRO A 1 82 ? 7.812 -0.157 2.290 1.00 88.94 82 PRO A O 1
ATOM 662 N N . ILE A 1 83 ? 8.153 -0.064 0.072 1.00 90.12 83 ILE A N 1
ATOM 663 C CA . ILE A 1 83 ? 7.209 1.044 -0.151 1.00 90.12 83 ILE A CA 1
ATOM 664 C C . ILE A 1 83 ? 5.796 0.632 0.279 1.00 90.12 83 ILE A C 1
ATOM 666 O O . ILE A 1 83 ? 5.162 1.329 1.071 1.00 90.12 83 ILE A O 1
ATOM 670 N N . ARG A 1 84 ? 5.318 -0.547 -0.144 1.00 92.56 84 ARG A N 1
ATOM 671 C CA . ARG A 1 84 ? 4.011 -1.070 0.283 1.00 92.56 84 ARG A CA 1
ATOM 672 C C . ARG A 1 84 ? 3.947 -1.272 1.795 1.00 92.56 84 ARG A C 1
ATOM 674 O O . ARG A 1 84 ? 2.916 -0.976 2.396 1.00 92.56 84 ARG A O 1
ATOM 681 N N . ALA A 1 85 ? 5.024 -1.735 2.426 1.00 93.88 85 ALA A N 1
ATOM 682 C CA . ALA A 1 85 ? 5.068 -1.881 3.879 1.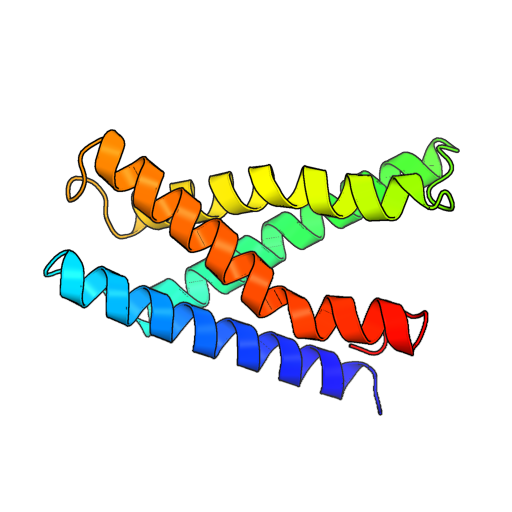00 93.88 85 ALA A CA 1
ATOM 683 C C . ALA A 1 85 ? 4.918 -0.524 4.593 1.00 93.88 85 ALA A C 1
ATOM 685 O O . ALA A 1 85 ? 4.165 -0.423 5.565 1.00 93.88 85 ALA A O 1
ATOM 686 N N . VAL A 1 86 ? 5.569 0.528 4.082 1.00 94.56 86 VAL A N 1
ATOM 687 C CA . VAL A 1 86 ? 5.428 1.903 4.586 1.00 94.56 86 VAL A CA 1
ATOM 688 C C . VAL A 1 86 ? 4.003 2.417 4.386 1.00 94.56 86 VAL A C 1
ATOM 690 O O . VAL A 1 86 ? 3.405 2.904 5.343 1.00 94.56 86 VAL A O 1
ATOM 693 N N . GLU A 1 87 ? 3.418 2.249 3.198 1.00 94.75 87 GLU A N 1
ATOM 694 C CA . GLU A 1 87 ? 2.036 2.658 2.909 1.00 94.75 87 GLU A CA 1
ATOM 695 C C . GLU A 1 87 ? 1.031 2.012 3.870 1.00 94.75 87 GLU A C 1
ATOM 697 O O . GLU A 1 87 ? 0.170 2.693 4.427 1.00 94.75 87 GLU A O 1
ATOM 702 N N . TRP A 1 88 ? 1.138 0.698 4.089 1.00 95.81 88 TRP A N 1
ATOM 703 C CA . TRP A 1 88 ? 0.274 -0.010 5.032 1.00 95.81 88 TRP A CA 1
ATOM 704 C C . TRP A 1 88 ? 0.536 0.416 6.473 1.00 95.81 88 TRP A C 1
ATOM 706 O O . TRP A 1 88 ? -0.415 0.614 7.226 1.00 95.81 88 TRP A O 1
ATOM 716 N N . SER A 1 89 ? 1.795 0.625 6.861 1.00 95.00 89 SER A N 1
ATOM 717 C CA . SER A 1 89 ? 2.135 1.140 8.190 1.00 95.00 89 SER A CA 1
ATOM 718 C C . SER A 1 89 ? 1.513 2.517 8.447 1.00 95.00 89 SER A C 1
ATOM 720 O O . SER A 1 89 ? 0.925 2.728 9.512 1.00 95.00 89 SER A O 1
ATOM 722 N N . MET A 1 90 ? 1.576 3.422 7.462 1.00 94.88 90 MET A N 1
ATOM 723 C CA . MET A 1 90 ? 0.928 4.736 7.506 1.00 94.88 90 MET A CA 1
ATOM 724 C C . MET A 1 90 ? -0.593 4.602 7.587 1.00 94.88 90 MET A C 1
ATOM 726 O O . MET A 1 90 ? -1.212 5.234 8.437 1.00 94.88 90 MET A O 1
ATOM 730 N N . LEU A 1 91 ? -1.201 3.732 6.776 1.00 95.56 91 LEU A N 1
ATOM 731 C CA . LEU A 1 91 ? -2.645 3.490 6.812 1.00 95.56 91 LEU A CA 1
ATOM 732 C C . LEU A 1 91 ? -3.106 2.998 8.195 1.00 95.56 91 LEU A C 1
ATOM 734 O O . LEU A 1 91 ? -4.068 3.529 8.751 1.00 95.56 91 LEU A O 1
ATOM 738 N N . PHE A 1 92 ? -2.397 2.026 8.780 1.00 94.62 92 PHE A N 1
ATOM 739 C CA . PHE A 1 92 ? -2.680 1.535 10.132 1.00 94.62 92 PHE A CA 1
ATOM 740 C C . PHE A 1 92 ? -2.475 2.613 11.193 1.00 94.62 92 PHE A C 1
ATOM 742 O O . PHE A 1 92 ? -3.251 2.685 12.141 1.00 94.62 92 PHE A O 1
ATOM 749 N N . HIS A 1 93 ? -1.469 3.471 11.034 1.00 93.94 93 HIS A N 1
ATOM 750 C CA . HIS A 1 93 ? -1.253 4.592 11.941 1.00 93.94 93 HIS A CA 1
ATOM 751 C C . HIS A 1 93 ? -2.379 5.635 11.864 1.00 93.94 93 HIS A C 1
ATOM 753 O O . HIS A 1 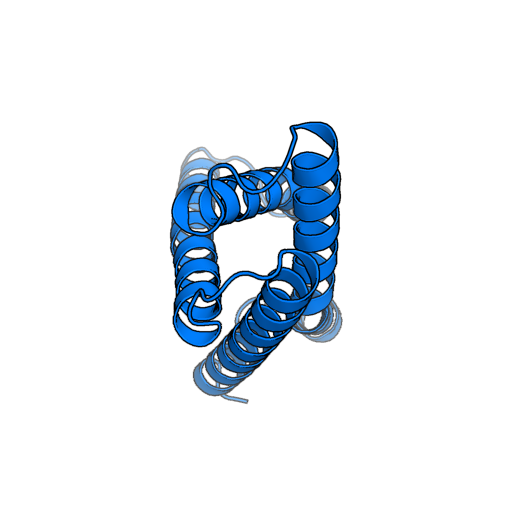93 ? -2.811 6.124 12.900 1.00 93.94 93 HIS A O 1
ATOM 759 N N . ILE A 1 94 ? -2.893 5.938 10.669 1.00 94.00 94 ILE A N 1
ATOM 760 C CA . ILE A 1 94 ? -3.935 6.958 10.474 1.00 94.00 94 ILE A CA 1
ATOM 761 C C . ILE A 1 94 ? -5.312 6.460 10.940 1.00 94.00 94 ILE A C 1
ATOM 763 O O . ILE A 1 94 ? -6.036 7.198 11.602 1.00 94.00 94 ILE A O 1
ATOM 767 N N . PHE A 1 95 ? -5.691 5.222 10.605 1.00 94.56 95 PHE A N 1
ATOM 768 C CA . PHE A 1 95 ? -7.070 4.742 10.797 1.00 94.56 95 PHE A CA 1
ATOM 769 C C . PHE A 1 95 ? -7.255 3.753 11.954 1.00 94.56 95 PHE A C 1
ATOM 771 O O . PHE A 1 95 ? -8.371 3.591 12.446 1.00 94.56 95 PHE A O 1
ATOM 778 N N . TYR A 1 96 ? -6.186 3.096 12.404 1.00 92.69 96 TYR A N 1
ATOM 779 C CA . TYR A 1 96 ? -6.256 1.977 13.353 1.00 92.69 96 TYR A CA 1
ATOM 780 C C . TYR A 1 96 ? -5.267 2.132 14.519 1.00 92.69 96 TYR A C 1
ATOM 782 O O . TYR A 1 96 ? -4.866 1.146 15.144 1.00 92.69 96 TYR A O 1
ATOM 790 N N . SER A 1 97 ? -4.854 3.369 14.816 1.00 88.38 97 SER A N 1
ATOM 791 C CA . SER A 1 97 ? -3.934 3.653 15.919 1.00 88.38 97 SER A CA 1
ATOM 792 C C . SER A 1 97 ? -4.477 3.109 17.243 1.00 88.38 97 SER A C 1
ATOM 794 O O . SER A 1 97 ? -5.652 3.287 17.561 1.00 88.38 97 SER A O 1
ATOM 796 N N . GLY A 1 98 ? -3.624 2.424 18.007 1.00 84.81 98 GLY A N 1
ATOM 797 C CA . GLY A 1 98 ? -3.970 1.880 19.324 1.00 84.81 98 GLY A CA 1
ATOM 798 C C . GLY A 1 98 ? -4.824 0.604 19.325 1.00 84.81 98 GLY A C 1
ATOM 799 O O . GLY A 1 98 ? -5.081 0.075 20.399 1.00 84.81 98 GLY A O 1
ATOM 800 N N . GLN A 1 99 ? -5.236 0.076 18.165 1.00 84.69 99 GLN A N 1
ATOM 801 C CA . GLN A 1 99 ? -6.048 -1.154 18.087 1.00 84.69 99 GLN A CA 1
ATOM 802 C C . GLN A 1 99 ? -5.218 -2.441 17.964 1.00 84.69 99 GLN A C 1
ATOM 804 O O . GLN A 1 99 ? -5.759 -3.540 18.053 1.00 84.69 99 GLN A O 1
ATOM 809 N N . LEU A 1 100 ? -3.913 -2.316 17.716 1.00 87.88 100 LEU A N 1
ATOM 810 C CA . LEU A 1 100 ? -3.020 -3.430 17.414 1.00 87.88 100 LEU A CA 1
ATOM 811 C C . LEU A 1 100 ? -1.751 -3.343 18.256 1.00 87.88 100 LEU A C 1
ATOM 813 O O . LEU A 1 100 ? -1.126 -2.284 18.325 1.00 87.88 100 LEU A O 1
ATOM 817 N N . ASP A 1 101 ? -1.330 -4.476 18.817 1.00 89.88 101 ASP A N 1
ATOM 818 C CA . ASP A 1 101 ? 0.039 -4.627 19.305 1.00 89.88 101 ASP A CA 1
ATOM 819 C C . ASP A 1 101 ? 1.039 -4.670 18.129 1.00 89.88 101 ASP A C 1
ATOM 821 O O . ASP A 1 101 ? 0.667 -4.829 16.959 1.00 89.88 101 ASP A O 1
ATOM 825 N N . THR A 1 102 ? 2.332 -4.539 18.426 1.00 88.50 102 THR A N 1
ATOM 826 C CA . THR A 1 102 ? 3.394 -4.499 17.408 1.00 88.50 102 THR A CA 1
ATOM 827 C C . THR A 1 102 ? 3.435 -5.758 16.530 1.00 88.50 102 THR A C 1
ATOM 829 O O . THR A 1 102 ? 3.675 -5.659 15.326 1.00 88.50 102 THR A O 1
ATOM 832 N N . SER A 1 103 ? 3.165 -6.939 17.096 1.00 89.88 103 SER A N 1
ATOM 833 C CA . SER A 1 103 ? 3.224 -8.221 16.377 1.00 89.88 103 SER A CA 1
ATOM 834 C C . SER A 1 103 ? 2.045 -8.384 15.419 1.00 89.88 103 SER A C 1
ATOM 836 O O . SER A 1 103 ? 2.212 -8.744 14.252 1.00 89.88 103 SER A O 1
ATOM 838 N N . GLN A 1 104 ? 0.839 -8.061 15.880 1.00 90.06 104 GLN A N 1
ATOM 839 C CA . GLN A 1 104 ? -0.368 -8.069 15.071 1.00 90.06 104 GLN A CA 1
ATOM 840 C C . GLN A 1 104 ? -0.285 -7.012 13.972 1.00 90.06 104 GLN A C 1
ATOM 842 O O . GLN A 1 104 ? -0.601 -7.313 12.822 1.00 90.06 104 GLN A O 1
ATOM 847 N N . LYS A 1 105 ? 0.216 -5.808 14.285 1.00 90.81 105 LYS A N 1
ATOM 848 C CA . LYS A 1 105 ? 0.455 -4.759 13.288 1.00 90.81 105 LYS A CA 1
ATOM 849 C C . LYS A 1 105 ? 1.384 -5.249 12.179 1.00 90.81 105 LYS A C 1
ATOM 851 O O . LYS A 1 105 ? 1.070 -5.058 11.008 1.00 90.81 105 LYS A O 1
ATOM 856 N N . PHE A 1 106 ? 2.472 -5.939 12.521 1.00 93.12 106 PHE A N 1
ATOM 857 C CA . PHE A 1 106 ? 3.384 -6.504 11.527 1.00 93.12 106 PHE A CA 1
ATOM 858 C C . PHE A 1 106 ? 2.703 -7.546 10.625 1.00 93.12 106 PHE A C 1
ATOM 860 O O . PHE A 1 106 ? 2.819 -7.468 9.403 1.00 93.12 106 PHE A O 1
ATOM 867 N N . LYS A 1 107 ? 1.929 -8.476 11.202 1.00 93.94 107 LYS A N 1
ATOM 868 C CA . LYS A 1 107 ? 1.171 -9.485 10.434 1.00 93.94 107 LYS A CA 1
ATOM 869 C C . LYS A 1 107 ? 0.189 -8.840 9.457 1.00 93.94 107 LYS A C 1
ATOM 871 O O . LYS A 1 107 ? 0.092 -9.268 8.310 1.00 93.94 107 LYS A O 1
ATOM 876 N N . TRP A 1 108 ? -0.512 -7.801 9.899 1.00 93.50 108 TRP A N 1
ATOM 877 C CA . TRP A 1 108 ? -1.463 -7.071 9.067 1.00 93.50 108 TRP A CA 1
ATOM 878 C C . TRP A 1 108 ? -0.793 -6.251 7.965 1.00 93.50 108 TRP A C 1
ATOM 880 O O . TRP A 1 108 ? -1.301 -6.223 6.847 1.00 93.50 108 TRP A O 1
ATOM 890 N N . ILE A 1 109 ? 0.361 -5.636 8.242 1.00 94.81 109 ILE A N 1
ATOM 891 C CA . ILE A 1 109 ? 1.171 -4.970 7.215 1.00 94.81 109 ILE A CA 1
ATOM 892 C C . ILE A 1 109 ? 1.618 -5.989 6.168 1.00 94.81 109 ILE A C 1
ATOM 894 O O . ILE A 1 109 ? 1.419 -5.751 4.982 1.00 94.81 109 ILE A O 1
ATOM 898 N N . LEU A 1 110 ? 2.154 -7.140 6.584 1.00 94.81 110 LEU A N 1
ATOM 899 C CA . LEU A 1 110 ? 2.593 -8.185 5.660 1.00 94.81 110 LEU A CA 1
ATOM 900 C C . LEU A 1 110 ? 1.432 -8.710 4.804 1.00 94.81 110 LEU A C 1
ATOM 902 O O . LEU A 1 110 ? 1.561 -8.810 3.586 1.00 94.81 110 LEU A O 1
ATOM 906 N N . ALA A 1 111 ? 0.277 -8.979 5.418 1.00 94.88 111 ALA A N 1
ATOM 907 C CA . ALA A 1 111 ? -0.932 -9.372 4.697 1.00 94.88 111 ALA A CA 1
ATOM 908 C C . ALA A 1 111 ? -1.376 -8.291 3.698 1.00 94.88 111 ALA A C 1
ATOM 910 O O . ALA A 1 111 ? -1.744 -8.604 2.568 1.00 94.88 111 ALA A O 1
ATOM 911 N N . GLY A 1 112 ? -1.291 -7.019 4.087 1.00 94.25 112 GLY A N 1
ATOM 912 C CA . GLY A 1 112 ? -1.569 -5.885 3.216 1.00 94.25 112 GLY A CA 1
ATOM 913 C C . GLY A 1 112 ? -0.610 -5.794 2.027 1.00 94.25 112 GLY A C 1
ATOM 914 O O . GLY A 1 112 ? -1.053 -5.553 0.901 1.00 94.25 112 GLY A O 1
ATOM 915 N N . VAL A 1 113 ? 0.689 -6.011 2.250 1.00 94.44 113 VAL A N 1
ATOM 916 C CA . VAL A 1 113 ? 1.711 -6.050 1.193 1.00 94.44 113 VAL A CA 1
ATOM 917 C C . VAL A 1 113 ? 1.399 -7.168 0.204 1.00 94.44 113 VAL A C 1
ATOM 919 O O . VAL A 1 113 ? 1.295 -6.896 -0.988 1.00 94.44 113 VAL A O 1
ATOM 922 N N . LEU A 1 114 ? 1.147 -8.387 0.689 1.00 93.44 114 LEU A N 1
ATOM 923 C CA . LEU A 1 114 ? 0.776 -9.521 -0.163 1.00 93.44 114 LEU A CA 1
ATOM 924 C C . LEU A 1 114 ? -0.503 -9.235 -0.959 1.00 93.44 114 LEU A C 1
ATOM 926 O O . LEU A 1 114 ? -0.549 -9.472 -2.163 1.00 93.44 114 LEU A O 1
ATOM 930 N N . TRP A 1 115 ? -1.523 -8.666 -0.313 1.00 94.81 115 TRP A N 1
ATOM 931 C CA . TRP A 1 115 ? -2.768 -8.284 -0.979 1.00 94.81 115 TRP A CA 1
ATOM 932 C C . TRP A 1 115 ? -2.540 -7.235 -2.070 1.00 94.81 115 TRP A C 1
ATOM 934 O O . TRP A 1 115 ? -3.065 -7.347 -3.173 1.00 94.81 115 TRP A O 1
ATOM 944 N N . SER A 1 116 ? -1.708 -6.234 -1.784 1.00 92.12 116 SER A N 1
ATOM 945 C CA . SER A 1 116 ? -1.276 -5.234 -2.760 1.00 92.12 116 SER A CA 1
ATOM 946 C C . SER A 1 116 ? -0.576 -5.866 -3.962 1.00 92.12 116 SER A C 1
ATOM 948 O O . SER A 1 116 ? -0.925 -5.525 -5.086 1.00 92.12 116 SER A O 1
ATOM 950 N N . SER A 1 117 ? 0.335 -6.816 -3.739 1.00 88.12 117 SER A N 1
ATOM 951 C CA . SER A 1 117 ? 1.022 -7.541 -4.812 1.00 88.12 117 SER A CA 1
ATOM 952 C C . SER A 1 117 ? 0.061 -8.365 -5.671 1.00 88.12 117 SER A C 1
ATOM 954 O O . SER A 1 117 ? 0.196 -8.377 -6.889 1.00 88.12 117 SER A O 1
ATOM 956 N N . VAL A 1 118 ? -0.949 -9.004 -5.067 1.00 89.75 118 VAL A N 1
ATOM 957 C CA . VAL A 1 118 ? -2.001 -9.723 -5.810 1.00 89.75 118 VAL A CA 1
ATOM 958 C C . VAL A 1 118 ? -2.801 -8.764 -6.694 1.00 89.75 118 VAL A C 1
ATOM 960 O O . VAL A 1 118 ? -3.049 -9.066 -7.858 1.00 89.75 118 VAL A O 1
ATOM 963 N N . LEU A 1 119 ? -3.164 -7.588 -6.175 1.00 87.81 119 LEU A N 1
ATOM 964 C CA . LEU A 1 119 ? -3.870 -6.560 -6.950 1.00 87.81 119 LEU A CA 1
ATOM 965 C C . LEU A 1 119 ? -3.009 -5.936 -8.058 1.00 87.81 119 LEU A C 1
ATOM 967 O O . LEU A 1 119 ? -3.560 -5.343 -8.981 1.00 87.81 119 LEU A O 1
ATOM 971 N N . ASP A 1 120 ? -1.684 -6.060 -7.983 1.00 83.81 120 ASP A N 1
ATOM 972 C CA . ASP A 1 120 ? -0.757 -5.606 -9.022 1.00 83.81 120 ASP A CA 1
ATOM 973 C C . ASP A 1 120 ? -0.564 -6.643 -10.147 1.00 83.81 120 ASP A C 1
ATOM 975 O O . ASP A 1 120 ? -0.059 -6.287 -11.213 1.00 83.81 120 ASP A O 1
ATOM 979 N N . LEU A 1 121 ? -0.998 -7.900 -9.967 1.00 81.44 121 LEU A N 1
ATOM 980 C CA . LEU A 1 121 ? -0.853 -8.955 -10.982 1.00 81.44 121 LEU A CA 1
ATOM 981 C C . LEU A 1 121 ? -1.468 -8.605 -12.344 1.00 81.44 121 LEU A C 1
ATOM 983 O O . LEU A 1 121 ? -0.806 -8.884 -13.339 1.00 81.44 121 LEU A O 1
ATOM 987 N N . PRO A 1 122 ? -2.659 -7.977 -12.455 1.00 76.94 122 PRO A N 1
ATOM 9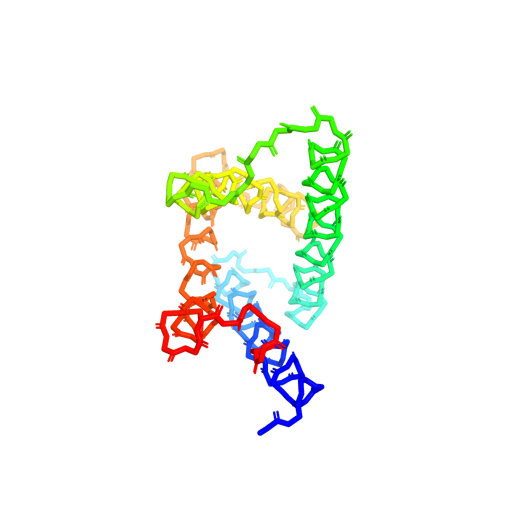88 C CA . PRO A 1 122 ? -3.190 -7.569 -13.756 1.00 76.94 122 PRO A CA 1
ATOM 989 C C . PRO A 1 122 ? -2.243 -6.628 -14.514 1.00 76.94 122 PRO A C 1
ATOM 991 O O . PRO A 1 122 ? -2.041 -6.799 -15.715 1.00 76.94 122 PRO A O 1
ATOM 994 N N . ALA A 1 123 ? -1.595 -5.694 -13.808 1.00 69.75 123 ALA A N 1
ATOM 995 C CA . ALA A 1 123 ? -0.599 -4.804 -14.402 1.00 69.75 123 ALA A CA 1
ATOM 996 C C . ALA A 1 123 ? 0.686 -5.560 -14.780 1.00 69.75 123 ALA A C 1
ATOM 998 O O . ALA A 1 123 ? 1.201 -5.380 -15.882 1.00 69.75 123 ALA A O 1
ATOM 999 N N . GLY A 1 124 ? 1.169 -6.454 -13.907 1.00 64.12 124 GLY A N 1
ATOM 1000 C CA . GLY A 1 124 ? 2.337 -7.302 -14.176 1.00 64.12 124 GLY A CA 1
ATOM 1001 C C . GLY A 1 124 ? 2.130 -8.275 -15.345 1.00 64.12 124 GLY A C 1
ATOM 1002 O O . GLY A 1 124 ? 3.027 -8.476 -16.157 1.00 64.12 124 GLY A O 1
ATOM 1003 N N . MET A 1 125 ? 0.930 -8.836 -15.489 1.00 65.56 125 MET A N 1
ATOM 1004 C CA . MET A 1 125 ? 0.569 -9.673 -16.631 1.00 65.56 125 MET A CA 1
ATOM 1005 C C . MET A 1 125 ? 0.539 -8.866 -17.923 1.00 65.56 125 MET A C 1
ATOM 1007 O O . MET A 1 125 ? 1.083 -9.322 -18.924 1.00 65.56 125 MET A O 1
ATOM 1011 N N . GLY A 1 126 ? -0.038 -7.663 -17.925 1.00 59.41 126 GLY A N 1
ATOM 1012 C CA . GLY A 1 126 ? 0.006 -6.831 -19.124 1.00 59.41 126 GLY A CA 1
ATOM 1013 C C . GLY A 1 126 ? 1.428 -6.428 -19.520 1.00 59.41 126 GLY A C 1
ATOM 1014 O O . GLY A 1 126 ? 1.730 -6.420 -20.710 1.00 59.41 126 GLY A O 1
ATOM 1015 N N . LEU A 1 127 ? 2.331 -6.228 -18.555 1.00 55.34 127 LEU A N 1
ATOM 1016 C CA . LEU A 1 127 ? 3.773 -6.070 -18.794 1.00 55.34 127 LEU A CA 1
ATOM 1017 C C . LEU A 1 127 ? 4.366 -7.268 -19.559 1.00 55.34 127 LEU A C 1
ATOM 1019 O O . LEU A 1 127 ? 5.034 -7.077 -20.571 1.00 55.34 127 LEU A O 1
ATOM 1023 N N . ILE A 1 128 ? 4.084 -8.495 -19.108 1.00 58.16 128 ILE A N 1
ATOM 1024 C CA . ILE A 1 128 ? 4.626 -9.730 -19.703 1.00 58.16 128 ILE A CA 1
ATOM 1025 C C . ILE A 1 128 ? 4.027 -10.003 -21.090 1.00 58.16 128 ILE A C 1
ATOM 1027 O O . ILE A 1 128 ? 4.740 -10.429 -21.994 1.00 58.16 128 ILE A O 1
ATOM 1031 N N . TYR A 1 129 ? 2.725 -9.762 -21.274 1.00 56.38 129 TYR A N 1
ATOM 1032 C CA . TYR A 1 129 ? 2.031 -10.072 -22.529 1.00 56.38 129 TYR A CA 1
ATOM 1033 C C . TYR A 1 129 ? 2.173 -8.991 -23.607 1.00 56.38 129 TYR A C 1
ATOM 1035 O O . TYR A 1 129 ? 2.091 -9.317 -24.789 1.00 56.38 129 TYR A O 1
ATOM 1043 N N . SER A 1 130 ? 2.343 -7.719 -23.233 1.00 52.94 130 SER A N 1
ATOM 1044 C CA . SER A 1 130 ? 2.355 -6.605 -24.194 1.00 52.94 130 SER A CA 1
ATOM 1045 C C . SER A 1 130 ? 3.692 -5.872 -24.313 1.00 52.94 130 SER A C 1
ATOM 1047 O O . SER A 1 130 ? 3.848 -5.092 -25.247 1.00 52.94 130 SER A O 1
ATOM 1049 N N . GLY A 1 131 ? 4.646 -6.100 -23.400 1.00 49.09 131 GLY A N 1
ATOM 1050 C CA . GLY A 1 131 ? 5.936 -5.395 -23.369 1.00 49.09 131 GLY A CA 1
ATOM 1051 C C . GLY A 1 131 ? 5.844 -3.906 -23.002 1.00 49.09 131 GLY A C 1
ATOM 1052 O O . GLY A 1 131 ? 6.871 -3.264 -22.809 1.00 49.09 131 GLY A O 1
ATOM 1053 N N . ASP A 1 132 ? 4.632 -3.363 -22.851 1.00 45.22 132 ASP A N 1
ATOM 1054 C CA . ASP A 1 132 ? 4.372 -1.946 -22.627 1.00 45.22 132 ASP A CA 1
ATOM 1055 C C . ASP A 1 132 ? 3.685 -1.738 -21.273 1.00 45.22 132 ASP A C 1
ATOM 1057 O O . ASP A 1 132 ? 2.496 -2.014 -21.107 1.00 45.22 132 ASP A O 1
ATOM 1061 N N . PHE A 1 133 ? 4.408 -1.150 -20.315 1.00 45.88 133 PHE A N 1
ATOM 1062 C CA . PHE A 1 133 ? 3.866 -0.706 -19.018 1.00 45.88 133 PHE A CA 1
ATOM 1063 C C . PHE A 1 133 ? 2.650 0.233 -19.162 1.00 45.88 133 PHE A C 1
ATOM 1065 O O . PHE A 1 133 ? 1.820 0.339 -18.267 1.00 45.88 133 PHE A O 1
ATOM 1072 N N . ILE A 1 134 ? 2.550 0.916 -20.305 1.00 44.12 134 ILE A N 1
ATOM 1073 C CA . ILE A 1 134 ? 1.634 2.033 -20.554 1.00 44.12 134 ILE A CA 1
ATOM 1074 C C . ILE A 1 134 ? 0.250 1.563 -21.036 1.00 44.12 134 ILE A C 1
ATOM 1076 O O . ILE A 1 134 ? -0.696 2.337 -21.003 1.00 44.12 134 ILE A O 1
ATOM 1080 N N . LYS A 1 135 ? 0.086 0.309 -21.479 1.00 34.12 135 LYS A N 1
ATOM 1081 C CA . LYS A 1 135 ? -1.200 -0.180 -22.021 1.00 34.12 135 LYS A CA 1
ATOM 1082 C C . LYS A 1 135 ? -2.144 -0.771 -20.965 1.00 34.12 135 LYS A C 1
ATOM 1084 O O . LYS A 1 135 ? -3.249 -1.182 -21.335 1.00 34.12 135 LYS A O 1
ATOM 1089 N N . CYS A 1 136 ? -1.720 -0.806 -19.701 1.00 41.75 136 CYS A N 1
ATOM 1090 C CA . CYS A 1 136 ? -2.488 -1.270 -18.542 1.00 41.75 136 CYS A CA 1
ATOM 1091 C C . CYS A 1 136 ? -3.150 -0.148 -17.755 1.00 41.75 136 CYS A C 1
ATOM 1093 O O . CYS A 1 136 ? -2.712 1.014 -17.843 1.00 41.75 136 CYS A O 1
#

Foldseek 3Di:
DDLVVVVVVLLVLQLVLQLVLLVVVCVVLVAPDRSNVLSVLLSVLCVVLVVVVVVVVVVVVVVVDDCPDPVNVVVVLVVVLVSLLVSLLVSCCVRPPPSDDPVRSNVSSVVSSVSVVVSCVVLVVCCVVPVDSSND